Protein AF-A0A2V8N4Z2-F1 (afdb_monomer)

Secondary structure (DSSP, 8-state):
-EEEETT-TTSS-TTEEEE--TTTTEEEEE-TTT-PEEEEE--SSSS---S-EEEEES-TTS-GGGEEEEEEE--TTTTSSTT-TTPPPEEEEE---SSTT--

Nearest PDB structures (foldseek):
  3ww7-assembly1_C  TM=7.414E-01  e=4.433E-01  unclassified
  8pkr-assembly1_A  TM=7.278E-01  e=1.050E+00  Mycobacterium tuberculosis
  6rem-assembly1_A  TM=6.889E-01  e=2.993E+00  synthetic construct
  6qsd-assembly1_A  TM=5.361E-01  e=6.667E+00  synthetic construct
  3wwa-assembly1_A  TM=4.912E-01  e=6.667E+00  unclassified

pLDDT: mean 91.09, std 4.85, range [70.62, 96.56]

Foldseek 3Di:
DKDFQQLCLQVLDHRWIWDQCAQVQWIWTQNPVVRDTDTHHDPPQHRQGFDDKDKDQQDSPDALVSIWIKTWSDDPCQLPIPPHPPGDTDIDIDTDHPDPPRD

Solvent-accessible surface area (backbone atoms only — not comparable to full-atom values): 6025 Å² total; per-residue (Å²): 99,78,50,62,37,69,78,32,54,73,72,82,44,66,59,33,41,34,38,38,38,64,72,64,24,20,40,33,36,44,41,85,86,81,71,43,77,48,70,53,67,45,81,70,61,58,74,33,22,26,67,53,70,54,69,49,68,81,37,93,88,52,59,57,81,30,23,30,38,40,32,39,43,62,53,92,59,46,42,80,35,78,74,27,82,86,42,71,83,49,71,48,79,46,71,52,69,95,44,95,81,67,127

Radius of gyration: 14.45 Å; Cα contacts (8 Å, |Δi|>4): 203; chains: 1; bounding box: 32×30×36 Å

Mean predicted aligned error: 3.8 Å

Sequence (103 aa):
YNWVDQHNIMQLGKDTPFATGSNSDALLALNTQTKEWIKFRVPYPLGFYSRGMDGRIDNPNGSWKDRGLWANYGTHFVWHIEGGKGTKGKVVHFQVRPNPLAR

Structure (mmCIF, N/CA/C/O backbone):
data_AF-A0A2V8N4Z2-F1
#
_entry.id   AF-A0A2V8N4Z2-F1
#
loop_
_atom_site.group_PDB
_atom_site.id
_atom_site.type_symbol
_atom_site.label_atom_id
_atom_site.label_alt_id
_atom_site.label_comp_id
_atom_site.label_asym_id
_atom_site.label_entity_id
_atom_site.label_seq_id
_atom_site.pdbx_PDB_ins_code
_atom_site.Cartn_x
_atom_site.Cartn_y
_atom_site.Cartn_z
_atom_site.occupancy
_atom_site.B_iso_or_equiv
_atom_site.auth_seq_id
_atom_site.auth_comp_id
_atom_site.auth_asym_id
_atom_site.auth_atom_id
_atom_site.pdbx_PDB_model_num
ATOM 1 N N . TYR A 1 1 ? -8.434 7.344 -8.902 1.00 70.62 1 TYR A N 1
ATOM 2 C CA . TYR A 1 1 ? -9.132 6.056 -8.768 1.00 70.62 1 TYR A CA 1
ATOM 3 C C . TYR A 1 1 ? -9.379 5.861 -7.290 1.00 70.62 1 TYR A C 1
ATOM 5 O O . TYR A 1 1 ? -8.436 6.025 -6.520 1.00 70.62 1 TYR A O 1
ATOM 13 N N . ASN A 1 2 ? -10.632 5.622 -6.912 1.00 83.00 2 ASN A N 1
ATOM 14 C CA . ASN A 1 2 ? -11.017 5.363 -5.529 1.00 83.00 2 ASN A CA 1
ATOM 15 C C . ASN A 1 2 ? -11.465 3.907 -5.465 1.00 83.00 2 ASN A C 1
ATOM 17 O O . ASN A 1 2 ? -12.274 3.484 -6.290 1.00 83.00 2 ASN A O 1
ATOM 21 N N . TRP A 1 3 ? -10.901 3.159 -4.527 1.00 92.94 3 TRP A N 1
ATOM 22 C CA . TRP A 1 3 ? -11.153 1.736 -4.328 1.00 92.94 3 TRP A CA 1
ATOM 23 C C . TRP A 1 3 ? -11.566 1.513 -2.879 1.00 92.94 3 TRP A C 1
ATOM 25 O O . TRP A 1 3 ? -11.225 2.313 -2.011 1.00 92.94 3 TRP A O 1
ATOM 35 N N . VAL A 1 4 ? -12.330 0.463 -2.609 1.00 95.19 4 VAL A N 1
ATOM 36 C CA . VAL A 1 4 ? -12.814 0.158 -1.260 1.00 95.19 4 VAL A CA 1
ATOM 37 C C . VAL A 1 4 ? -12.398 -1.260 -0.915 1.00 95.19 4 VAL A C 1
ATOM 39 O O . VAL A 1 4 ? -12.711 -2.192 -1.655 1.00 95.19 4 VAL A O 1
ATOM 42 N N . ASP A 1 5 ? -11.735 -1.423 0.227 1.00 95.44 5 ASP A N 1
ATOM 43 C CA . ASP A 1 5 ? -11.402 -2.731 0.782 1.00 95.44 5 ASP A CA 1
ATOM 44 C C . ASP A 1 5 ? -12.643 -3.363 1.426 1.00 95.44 5 ASP A C 1
ATOM 46 O O . ASP A 1 5 ? -12.843 -3.327 2.643 1.00 95.44 5 ASP A O 1
ATOM 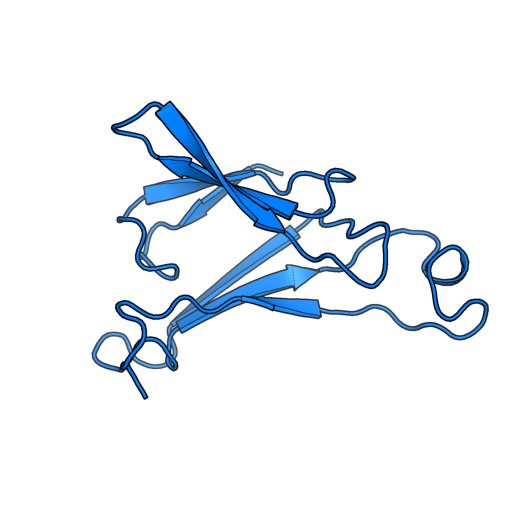50 N N . GLN A 1 6 ? -13.502 -3.944 0.593 1.00 95.06 6 GLN A N 1
ATOM 51 C CA . GLN A 1 6 ? -14.761 -4.566 1.016 1.00 95.06 6 GLN A CA 1
ATOM 52 C C . GLN A 1 6 ? -14.568 -5.835 1.856 1.00 95.06 6 GLN A C 1
ATOM 54 O O . GLN A 1 6 ? -15.511 -6.311 2.487 1.00 95.06 6 GLN A O 1
ATOM 59 N N . HIS A 1 7 ? -13.367 -6.418 1.867 1.00 94.69 7 HIS A N 1
ATOM 60 C CA . HIS A 1 7 ? -13.116 -7.737 2.456 1.00 94.69 7 HIS A CA 1
ATOM 61 C C . HIS A 1 7 ? -12.077 -7.714 3.580 1.00 94.69 7 HIS A C 1
ATOM 63 O O . HIS A 1 7 ? -11.638 -8.775 4.044 1.00 94.69 7 HIS A O 1
ATOM 69 N N . ASN A 1 8 ? -11.723 -6.516 4.054 1.00 93.50 8 ASN A N 1
ATOM 70 C CA . ASN A 1 8 ? -10.752 -6.310 5.121 1.00 93.50 8 ASN A CA 1
ATOM 71 C C . ASN A 1 8 ? -9.403 -6.990 4.810 1.00 93.50 8 ASN A C 1
ATOM 73 O O . ASN A 1 8 ? -8.826 -7.710 5.631 1.00 93.50 8 ASN A O 1
ATOM 77 N N . ILE A 1 9 ? -8.929 -6.828 3.581 1.00 95.56 9 ILE A N 1
ATOM 78 C CA . ILE A 1 9 ? -7.668 -7.369 3.074 1.00 95.56 9 ILE A CA 1
ATOM 79 C C . ILE A 1 9 ? -6.496 -6.786 3.866 1.00 95.56 9 ILE A C 1
ATOM 81 O O . ILE A 1 9 ? -5.627 -7.533 4.316 1.00 95.56 9 ILE A O 1
ATOM 85 N N . MET A 1 10 ? -6.515 -5.474 4.111 1.00 94.19 10 MET A N 1
ATOM 86 C CA . MET A 1 10 ? -5.446 -4.755 4.815 1.00 94.19 10 MET A CA 1
ATOM 87 C C . MET A 1 10 ? -5.583 -4.767 6.340 1.00 94.19 10 MET A C 1
ATOM 89 O O . MET A 1 10 ? -4.745 -4.186 7.027 1.00 94.19 10 MET A O 1
ATOM 93 N N . GLN A 1 11 ? -6.605 -5.444 6.875 1.00 91.94 11 GLN A N 1
ATOM 94 C CA . GLN A 1 11 ? -6.869 -5.554 8.316 1.00 91.94 11 GLN A CA 1
ATOM 95 C C . GLN A 1 11 ? -7.098 -4.198 9.013 1.00 91.94 11 GLN A C 1
ATOM 97 O O . GLN A 1 11 ? -6.804 -4.043 10.196 1.00 91.94 11 GLN A O 1
ATOM 102 N N . LEU A 1 12 ? -7.640 -3.217 8.284 1.00 92.62 12 LEU A N 1
ATOM 103 C CA . LEU A 1 12 ? -8.003 -1.888 8.801 1.00 92.62 12 LEU A CA 1
ATOM 104 C C . LEU A 1 12 ? -9.500 -1.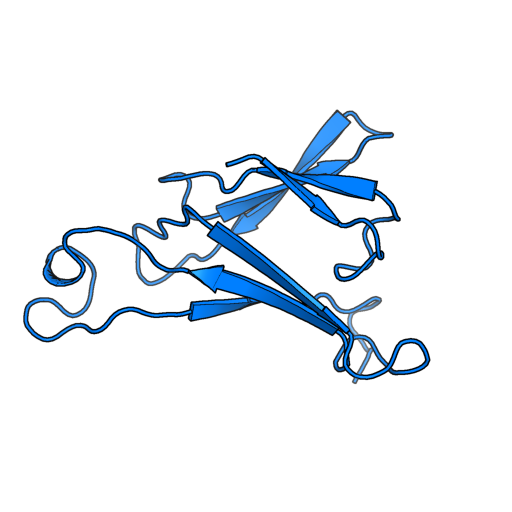740 9.117 1.00 92.62 12 LEU A C 1
ATOM 106 O O . LEU A 1 1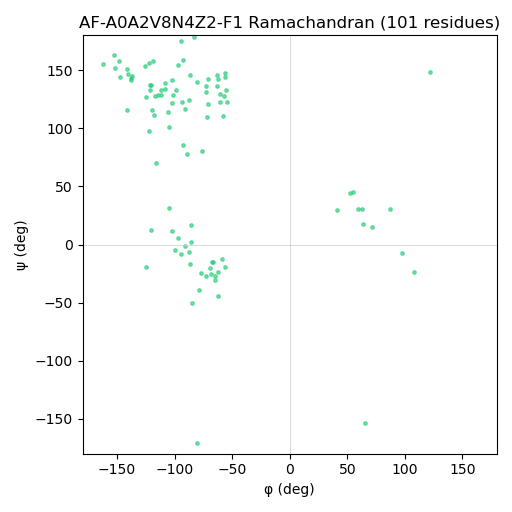2 ? -9.920 -0.717 9.650 1.00 92.62 12 LEU A O 1
ATOM 110 N N . GLY A 1 13 ? -10.299 -2.757 8.800 1.00 92.25 13 GLY A N 1
ATOM 111 C CA . GLY A 1 13 ? -11.754 -2.734 8.864 1.00 92.25 13 GLY A CA 1
ATOM 112 C C . GLY A 1 13 ? -12.373 -3.035 7.501 1.00 92.25 13 GLY A C 1
ATOM 113 O O . GLY A 1 13 ? -11.809 -2.717 6.451 1.00 92.25 13 GLY A O 1
ATOM 114 N N . LYS A 1 14 ? -13.550 -3.666 7.518 1.00 93.81 14 LYS A N 1
ATOM 11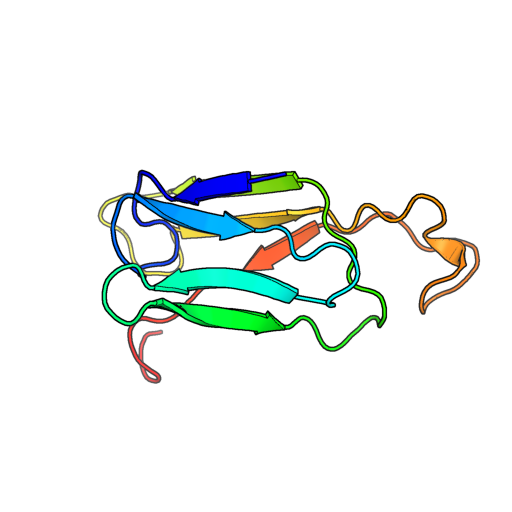5 C CA . LYS A 1 14 ? -14.343 -3.872 6.304 1.00 93.81 14 LYS A CA 1
ATOM 116 C C . LYS A 1 14 ? -14.770 -2.518 5.729 1.00 93.81 14 LYS A C 1
ATOM 118 O O . LYS A 1 14 ? -15.037 -1.589 6.485 1.00 93.81 14 LYS A O 1
ATOM 123 N N . ASP A 1 15 ? -14.846 -2.443 4.405 1.00 95.31 15 ASP A N 1
ATOM 124 C CA . ASP A 1 15 ? -15.305 -1.278 3.650 1.00 95.31 15 ASP A CA 1
ATOM 125 C C . ASP A 1 15 ? -14.409 -0.042 3.847 1.00 95.31 15 ASP A C 1
ATOM 127 O O . ASP A 1 15 ? -14.859 1.101 3.753 1.00 95.31 15 ASP A O 1
ATOM 131 N N . THR A 1 16 ? -13.112 -0.269 4.092 1.00 96.38 16 THR A N 1
ATOM 132 C CA . THR A 1 16 ? -12.133 0.812 4.259 1.00 96.38 16 THR A CA 1
ATOM 133 C C . THR A 1 16 ? -11.882 1.499 2.910 1.00 96.38 16 THR A C 1
ATOM 135 O O . THR A 1 16 ? -11.429 0.837 1.971 1.00 96.38 16 THR A O 1
ATOM 138 N N . PRO A 1 17 ? -12.126 2.816 2.770 1.00 96.19 17 PRO A N 1
ATOM 139 C CA . PRO A 1 17 ? -11.848 3.531 1.530 1.00 96.19 17 PRO A CA 1
ATOM 140 C C . PRO A 1 17 ? -10.348 3.738 1.323 1.00 96.19 17 PRO A C 1
ATOM 142 O O . PRO A 1 17 ? -9.636 4.169 2.232 1.00 96.19 17 PRO A O 1
ATOM 145 N N . PHE A 1 18 ? -9.890 3.518 0.096 1.00 96.19 18 PHE A N 1
ATOM 146 C CA . PHE A 1 18 ? -8.532 3.788 -0.348 1.00 96.19 18 PHE A CA 1
ATOM 147 C C . PHE A 1 18 ? -8.513 4.770 -1.520 1.00 96.19 18 PHE A C 1
ATOM 149 O O . PHE A 1 18 ? -9.256 4.648 -2.500 1.00 96.19 18 PHE A O 1
ATOM 156 N N . ALA A 1 19 ? -7.578 5.710 -1.451 1.00 94.19 19 ALA A N 1
ATOM 157 C CA . ALA A 1 19 ? -7.177 6.549 -2.565 1.00 94.19 19 ALA A CA 1
ATOM 158 C C . ALA A 1 19 ? -5.782 6.132 -3.043 1.00 94.19 19 ALA A C 1
ATOM 160 O O . ALA A 1 19 ? -4.875 5.880 -2.246 1.00 94.19 19 ALA A O 1
ATOM 161 N N . THR A 1 20 ? -5.586 6.103 -4.363 1.00 90.38 20 THR A N 1
ATOM 162 C CA . THR A 1 20 ? -4.290 5.733 -4.958 1.00 90.38 20 THR A CA 1
ATOM 163 C C . THR A 1 20 ? -3.173 6.730 -4.681 1.00 90.38 20 THR A C 1
ATOM 165 O O . THR A 1 20 ? -2.024 6.390 -4.937 1.00 90.38 20 THR A O 1
ATOM 168 N N . GLY A 1 21 ? -3.489 7.950 -4.225 1.00 86.19 21 GLY A N 1
ATOM 169 C CA . GLY A 1 21 ? -2.477 8.960 -3.901 1.00 86.19 21 GLY A CA 1
ATOM 170 C C . GLY A 1 21 ? -1.500 9.190 -5.056 1.00 86.19 21 GLY A C 1
ATOM 171 O O . GLY A 1 21 ? -0.288 9.182 -4.866 1.00 86.19 21 GLY A O 1
ATOM 172 N N . SER A 1 22 ? -2.002 9.294 -6.294 1.00 87.94 22 SER A N 1
ATOM 173 C CA . SER A 1 22 ? -1.132 9.413 -7.469 1.00 87.94 22 SER A CA 1
ATOM 174 C C . SER A 1 22 ? -0.177 10.596 -7.282 1.00 87.94 22 SER A C 1
ATOM 176 O O . SER A 1 22 ? -0.636 11.721 -7.104 1.00 87.94 22 SER A O 1
ATOM 178 N N . ASN A 1 23 ? 1.133 10.333 -7.341 1.00 85.31 23 ASN A N 1
ATOM 179 C CA . ASN A 1 23 ? 2.206 11.302 -7.087 1.00 85.31 23 ASN A CA 1
ATOM 180 C C . ASN A 1 23 ? 2.397 11.741 -5.614 1.00 85.31 23 ASN A C 1
ATOM 182 O O . ASN A 1 23 ? 3.081 12.727 -5.361 1.00 85.31 23 ASN A O 1
ATOM 186 N N . SER A 1 24 ? 1.827 11.030 -4.634 1.00 89.00 24 SER A N 1
ATOM 187 C CA . SER A 1 24 ? 2.099 11.241 -3.198 1.00 89.00 24 SER A CA 1
ATOM 188 C C . SER A 1 24 ? 3.043 10.193 -2.596 1.00 89.00 24 SER A C 1
ATOM 190 O O . SER A 1 24 ? 3.113 10.055 -1.374 1.00 89.00 24 SER A O 1
ATOM 192 N N . ASP A 1 25 ? 3.691 9.392 -3.444 1.00 90.81 25 ASP A N 1
ATOM 193 C CA . ASP A 1 25 ? 4.463 8.178 -3.139 1.00 90.81 25 ASP A CA 1
ATOM 194 C C . ASP A 1 25 ? 3.835 7.248 -2.085 1.00 90.81 25 ASP A C 1
ATOM 196 O O . ASP A 1 25 ? 4.530 6.561 -1.335 1.00 90.81 25 ASP A O 1
ATOM 200 N N . ALA A 1 26 ? 2.505 7.229 -1.988 1.00 93.75 26 ALA A N 1
ATOM 201 C CA . ALA A 1 26 ? 1.799 6.439 -0.993 1.00 93.75 26 ALA A CA 1
ATOM 202 C C . ALA A 1 26 ? 0.414 6.026 -1.477 1.00 93.75 26 ALA A C 1
ATOM 204 O O . ALA A 1 26 ? -0.230 6.764 -2.219 1.00 93.75 26 ALA A O 1
ATOM 205 N N . LEU A 1 27 ? -0.066 4.891 -0.972 1.00 94.81 27 LEU A N 1
ATOM 206 C CA . LEU A 1 27 ? -1.502 4.619 -0.932 1.00 94.81 27 LEU A CA 1
ATOM 207 C C . LEU A 1 27 ? -2.082 5.207 0.351 1.00 94.81 27 LEU A C 1
ATOM 209 O O . LEU A 1 27 ? -1.418 5.223 1.392 1.00 94.81 27 LEU A O 1
ATOM 213 N N . LEU A 1 28 ? -3.314 5.695 0.278 1.00 95.50 28 LEU A N 1
ATOM 214 C CA . LEU A 1 28 ? -3.957 6.394 1.382 1.00 95.50 28 LEU A CA 1
ATOM 215 C C . LEU A 1 28 ? -5.220 5.637 1.775 1.00 95.50 28 LEU A C 1
ATOM 217 O O . LEU A 1 28 ? -6.146 5.563 0.973 1.00 95.50 28 LEU A O 1
ATOM 221 N N . ALA A 1 29 ? -5.265 5.100 2.991 1.00 96.44 29 ALA A N 1
ATOM 222 C CA . ALA A 1 29 ? -6.477 4.518 3.557 1.00 96.44 29 ALA A CA 1
ATOM 223 C C . ALA A 1 29 ? -7.144 5.528 4.489 1.00 96.44 29 ALA A C 1
ATOM 225 O O . ALA A 1 29 ? -6.468 6.141 5.319 1.00 96.44 29 ALA A O 1
ATOM 226 N N . LEU A 1 30 ? -8.455 5.708 4.362 1.00 96.56 30 LEU A N 1
ATOM 227 C CA . LEU A 1 30 ? -9.215 6.582 5.246 1.00 96.56 30 LEU A CA 1
ATOM 228 C C . LEU A 1 30 ? -9.746 5.779 6.432 1.00 96.56 30 LEU A C 1
ATOM 230 O O . LEU A 1 30 ? -10.597 4.905 6.262 1.00 96.56 30 LEU A O 1
ATOM 234 N N . ASN A 1 31 ? -9.308 6.120 7.641 1.00 94.88 31 ASN A N 1
ATOM 235 C CA . ASN A 1 31 ? -9.965 5.632 8.844 1.00 94.88 31 ASN A CA 1
ATOM 236 C C . ASN A 1 31 ? -11.319 6.347 8.979 1.00 94.88 31 ASN A C 1
ATOM 238 O O . ASN A 1 31 ? -11.389 7.550 9.235 1.00 94.88 31 ASN A O 1
ATOM 242 N N . THR A 1 32 ? -12.416 5.621 8.772 1.00 91.31 32 THR A N 1
ATOM 243 C CA . THR A 1 32 ? -13.759 6.223 8.748 1.00 91.31 32 THR A CA 1
ATOM 244 C C . THR A 1 32 ? -14.234 6.724 10.113 1.00 91.31 32 THR A C 1
ATOM 246 O O . THR A 1 32 ? -15.124 7.577 10.160 1.00 91.31 32 THR A O 1
ATOM 249 N N . GLN A 1 33 ? -13.637 6.231 11.197 1.00 92.44 33 GLN A N 1
ATOM 250 C CA . GLN A 1 33 ? -13.960 6.555 12.579 1.00 92.44 33 GLN A CA 1
ATOM 251 C C . GLN A 1 33 ? -13.221 7.821 13.017 1.00 92.44 33 GLN A C 1
ATOM 253 O O . GLN A 1 33 ? -13.853 8.753 13.505 1.00 92.44 33 GLN A O 1
ATOM 258 N N . THR A 1 34 ? -11.905 7.885 12.790 1.00 95.69 34 THR A N 1
ATOM 259 C CA . THR A 1 34 ? -11.080 9.045 13.180 1.00 95.69 34 THR A CA 1
ATOM 260 C C . THR A 1 34 ? -11.052 10.150 12.125 1.00 95.69 34 THR A C 1
ATOM 262 O O . THR A 1 34 ? -10.697 11.280 12.438 1.00 95.69 34 THR A O 1
ATOM 265 N N . LYS A 1 35 ? -11.453 9.846 10.881 1.00 95.31 35 LYS A N 1
ATOM 266 C CA . LYS A 1 35 ? -11.331 10.719 9.695 1.00 95.31 35 LYS A CA 1
ATOM 267 C C . LYS A 1 35 ? -9.886 11.039 9.304 1.00 95.31 35 LYS A C 1
ATOM 269 O O . LYS A 1 35 ? -9.645 11.959 8.524 1.00 95.31 35 LYS A O 1
ATOM 274 N N . GLU A 1 36 ? -8.931 10.258 9.796 1.00 96.44 36 GLU A N 1
ATOM 275 C CA . GLU A 1 36 ? -7.513 10.430 9.500 1.00 96.44 36 GLU A CA 1
ATOM 276 C C . GLU A 1 36 ? -7.042 9.500 8.381 1.00 96.44 36 GLU A C 1
ATOM 278 O O . GLU A 1 36 ? -7.587 8.418 8.148 1.00 96.44 36 GLU A O 1
ATOM 283 N N . TRP A 1 37 ? -5.982 9.927 7.697 1.00 95.56 37 TRP A N 1
ATOM 284 C CA . TRP A 1 37 ? -5.360 9.164 6.622 1.00 95.56 37 TRP A CA 1
ATOM 285 C C . TRP A 1 37 ? -4.205 8.311 7.136 1.00 95.56 37 TRP A C 1
ATOM 287 O O . TRP A 1 37 ? -3.204 8.835 7.629 1.00 95.56 37 TRP A O 1
ATOM 297 N N . ILE A 1 38 ? -4.296 7.005 6.908 1.00 95.69 38 ILE A N 1
ATOM 298 C CA . ILE A 1 38 ? -3.186 6.067 7.064 1.00 95.69 38 ILE A CA 1
ATOM 299 C C . ILE A 1 38 ? -2.416 6.030 5.741 1.00 95.69 38 ILE A C 1
ATOM 301 O O . ILE A 1 38 ? -2.989 5.776 4.679 1.00 95.69 38 ILE A O 1
ATOM 305 N N . LYS A 1 39 ? -1.109 6.308 5.797 1.00 95.06 39 LYS A N 1
ATOM 306 C CA . LYS A 1 39 ? -0.251 6.447 4.612 1.00 95.06 39 LYS A CA 1
ATOM 307 C C . LYS A 1 39 ? 0.658 5.233 4.450 1.00 95.06 39 LYS A C 1
ATOM 309 O O . LYS A 1 39 ? 1.586 5.036 5.230 1.00 95.06 39 LYS A O 1
ATOM 314 N N . PHE A 1 40 ? 0.451 4.475 3.381 1.00 94.44 40 PHE A N 1
ATOM 315 C CA . PHE A 1 40 ? 1.322 3.380 2.958 1.00 94.44 40 PHE A CA 1
ATOM 316 C C . PHE A 1 40 ? 2.407 3.916 2.028 1.00 94.44 40 PHE A C 1
ATOM 318 O O . PHE A 1 40 ? 2.301 3.821 0.805 1.00 94.44 40 PHE A O 1
ATOM 325 N N . ARG A 1 41 ? 3.419 4.555 2.619 1.00 93.75 41 ARG A N 1
ATOM 326 C CA . ARG A 1 41 ? 4.512 5.210 1.890 1.00 93.75 41 ARG A CA 1
ATOM 327 C C . ARG A 1 41 ? 5.463 4.176 1.285 1.00 93.75 41 ARG A C 1
ATOM 329 O O . ARG A 1 41 ? 5.961 3.304 1.993 1.00 93.75 41 ARG A O 1
ATOM 336 N N . VAL A 1 42 ? 5.776 4.340 0.003 1.00 92.25 42 VAL A N 1
ATOM 337 C CA . VAL A 1 42 ? 6.874 3.646 -0.679 1.00 92.25 42 VAL A CA 1
ATOM 338 C C . VAL A 1 42 ? 8.000 4.664 -0.851 1.00 92.25 42 VAL A C 1
ATOM 340 O O . VAL A 1 42 ? 7.902 5.533 -1.714 1.00 92.25 42 VAL A O 1
ATOM 343 N N . PRO A 1 43 ? 9.040 4.634 -0.001 1.00 89.25 43 PRO A N 1
ATOM 344 C CA . PRO A 1 43 ? 10.061 5.677 -0.011 1.00 89.25 43 PRO A CA 1
ATOM 345 C C . PRO A 1 43 ? 10.992 5.580 -1.223 1.00 89.25 43 PRO A C 1
ATOM 347 O O . PRO A 1 43 ? 11.524 6.599 -1.639 1.00 89.25 43 PRO A O 1
ATOM 350 N N . TYR A 1 44 ? 11.166 4.378 -1.784 1.00 86.44 44 TYR A N 1
ATOM 351 C CA . TYR A 1 44 ? 12.035 4.124 -2.928 1.00 86.44 44 TYR A CA 1
ATOM 352 C C . TYR A 1 44 ? 11.487 2.996 -3.823 1.00 86.44 44 TYR A C 1
ATOM 354 O O . TYR A 1 44 ? 10.958 2.011 -3.300 1.00 86.44 44 TYR A O 1
ATOM 362 N N . PRO A 1 45 ? 11.656 3.080 -5.156 1.00 84.94 45 PRO A N 1
ATOM 363 C CA . PRO A 1 45 ? 12.130 4.251 -5.894 1.00 84.94 45 PRO A CA 1
ATOM 364 C C . PRO A 1 45 ? 11.225 5.471 -5.768 1.00 84.94 45 PRO A C 1
ATOM 366 O O . PRO A 1 45 ? 10.000 5.312 -5.771 1.00 84.94 45 PRO A O 1
ATOM 369 N N . LEU A 1 46 ? 11.823 6.663 -5.698 1.00 86.19 46 LEU A N 1
ATOM 370 C CA . LEU A 1 46 ? 11.074 7.919 -5.639 1.00 86.19 46 LEU A CA 1
ATOM 371 C C . LEU A 1 46 ? 10.109 8.059 -6.824 1.00 86.19 46 LEU A C 1
ATOM 373 O O . LEU A 1 46 ? 10.398 7.603 -7.933 1.00 86.19 46 LEU A O 1
ATOM 377 N N . GLY A 1 47 ? 8.969 8.711 -6.588 1.00 83.94 47 GLY A N 1
ATOM 378 C CA . GLY A 1 47 ? 7.933 8.913 -7.598 1.00 83.94 47 GLY A CA 1
ATOM 379 C C . GLY A 1 47 ? 6.929 7.766 -7.677 1.00 83.94 47 GLY A C 1
ATOM 380 O O . GLY A 1 47 ? 6.419 7.493 -8.768 1.00 83.94 47 GLY A O 1
ATOM 381 N N . PHE A 1 48 ? 6.647 7.071 -6.563 1.00 89.75 48 PHE A N 1
ATOM 382 C CA . PHE A 1 48 ? 5.662 5.986 -6.568 1.00 89.75 48 PHE A CA 1
ATOM 383 C C . PHE A 1 48 ? 4.310 6.520 -7.048 1.00 89.75 48 PHE A C 1
ATOM 385 O O . PHE A 1 48 ? 3.631 7.321 -6.400 1.00 89.75 48 PHE A O 1
ATOM 392 N N . TYR A 1 49 ? 3.945 6.062 -8.242 1.00 89.88 49 TYR A N 1
ATOM 393 C CA . TYR A 1 49 ? 2.813 6.561 -8.996 1.00 89.88 49 TYR A CA 1
ATOM 394 C C . TYR A 1 49 ? 1.857 5.408 -9.277 1.00 89.88 49 TYR A C 1
ATOM 396 O O . TYR A 1 49 ? 2.048 4.642 -10.223 1.00 89.88 49 TYR A O 1
ATOM 404 N N . SER A 1 50 ? 0.818 5.290 -8.453 1.00 90.25 50 SER A N 1
ATOM 405 C CA . SER A 1 50 ? -0.244 4.304 -8.644 1.00 90.25 50 SER A CA 1
ATOM 406 C C . SER A 1 50 ? -1.499 4.937 -9.234 1.00 90.25 50 SER A C 1
ATOM 408 O O . SER A 1 50 ? -1.877 6.069 -8.907 1.00 90.25 50 SER A O 1
ATOM 410 N N . ARG A 1 51 ? -2.149 4.192 -10.131 1.00 88.44 51 ARG A N 1
ATOM 411 C CA . ARG A 1 51 ? -3.450 4.541 -10.732 1.00 88.44 51 ARG A CA 1
ATOM 412 C C . ARG A 1 51 ? -4.487 3.444 -10.540 1.00 88.44 51 ARG A C 1
ATOM 414 O O . ARG A 1 51 ? -5.672 3.739 -10.639 1.00 88.44 51 ARG A O 1
ATOM 421 N N . GLY A 1 52 ? -4.042 2.226 -10.256 1.00 88.81 52 GLY A N 1
ATOM 422 C CA . GLY A 1 52 ? -4.870 1.078 -9.954 1.00 88.81 52 GLY A CA 1
ATOM 423 C C . GLY A 1 52 ? -4.289 0.307 -8.778 1.00 88.81 52 GLY A C 1
ATOM 424 O O . GLY A 1 52 ? -3.072 0.203 -8.594 1.00 88.81 52 GLY A O 1
ATOM 425 N N . MET A 1 53 ? -5.196 -0.234 -7.987 1.00 92.31 53 MET A N 1
ATOM 426 C CA . MET A 1 53 ? -4.881 -1.199 -6.954 1.00 92.31 53 MET A CA 1
ATOM 427 C C . MET A 1 53 ? -5.983 -2.242 -6.917 1.00 92.31 53 MET A C 1
ATOM 429 O O . MET A 1 53 ? -7.133 -1.927 -7.239 1.00 92.31 53 MET A O 1
ATOM 433 N N . ASP A 1 54 ? -5.607 -3.445 -6.516 1.00 93.25 54 ASP A N 1
ATOM 434 C CA . ASP A 1 54 ? -6.543 -4.510 -6.206 1.00 93.25 54 ASP A CA 1
ATOM 435 C C . ASP A 1 54 ? -5.967 -5.402 -5.108 1.00 93.25 54 ASP A C 1
ATOM 437 O O . ASP A 1 54 ? -4.754 -5.422 -4.869 1.00 93.25 54 ASP A O 1
ATOM 441 N N . GLY A 1 55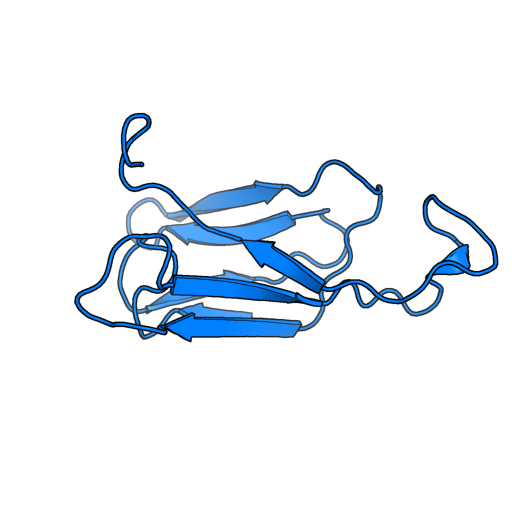 ? -6.840 -6.116 -4.417 1.00 94.31 55 GLY A N 1
ATOM 442 C CA . GLY A 1 55 ? -6.469 -6.977 -3.310 1.00 94.31 55 GLY A CA 1
ATOM 443 C C . GLY A 1 55 ? -6.828 -8.432 -3.567 1.00 94.31 55 GLY A C 1
ATOM 444 O O . GLY A 1 55 ? -7.712 -8.757 -4.356 1.00 94.31 55 GLY A O 1
ATOM 445 N N . ARG A 1 56 ? -6.142 -9.327 -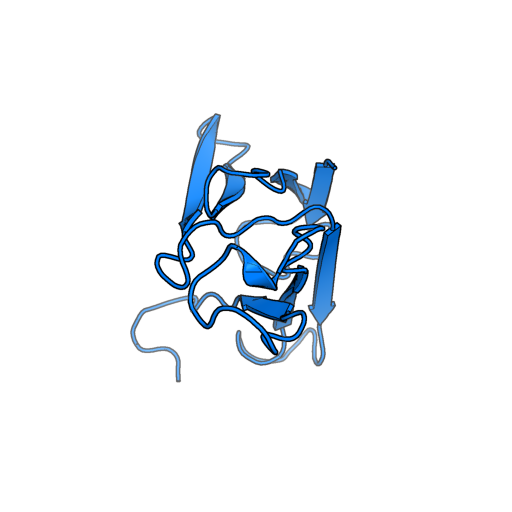2.861 1.00 95.31 56 ARG A N 1
ATOM 446 C CA . ARG A 1 56 ? -6.412 -10.766 -2.902 1.00 95.31 56 ARG A CA 1
ATOM 447 C C . ARG A 1 56 ? -6.352 -11.345 -1.498 1.00 95.31 56 ARG A C 1
ATOM 449 O O . ARG A 1 56 ? -5.525 -10.938 -0.681 1.00 95.31 56 ARG A O 1
ATOM 456 N N . ILE A 1 57 ? -7.232 -12.306 -1.243 1.00 96.12 57 ILE A N 1
ATOM 457 C CA . ILE A 1 57 ? -7.242 -13.152 -0.051 1.00 96.12 57 ILE A CA 1
ATOM 458 C C . ILE A 1 57 ? -7.030 -14.580 -0.547 1.00 96.12 57 ILE A C 1
ATOM 460 O O . ILE A 1 57 ? -7.897 -15.129 -1.221 1.00 96.12 57 ILE A O 1
ATOM 464 N N . ASP A 1 58 ? -5.880 -15.156 -0.225 1.00 95.75 58 ASP A N 1
ATOM 465 C CA . ASP A 1 58 ? -5.509 -16.524 -0.591 1.00 95.75 58 ASP A CA 1
ATOM 466 C C . ASP A 1 58 ? -6.183 -17.535 0.344 1.00 95.75 58 ASP A C 1
ATOM 468 O O . ASP A 1 58 ? -6.675 -18.569 -0.101 1.00 95.75 58 ASP A O 1
ATOM 472 N N . ASN A 1 59 ? -6.271 -17.209 1.637 1.00 94.94 59 ASN A N 1
ATOM 473 C CA . ASN A 1 59 ? -7.013 -17.986 2.624 1.00 94.94 59 ASN A CA 1
ATOM 474 C C . ASN A 1 59 ? -7.728 -17.044 3.609 1.00 94.94 59 ASN A C 1
ATOM 476 O O . ASN A 1 59 ? -7.062 -16.343 4.377 1.00 94.94 59 ASN A O 1
ATOM 480 N N . PRO A 1 60 ? -9.075 -17.021 3.650 1.00 91.38 60 PRO A N 1
ATOM 481 C CA . PRO A 1 60 ? -9.810 -16.137 4.551 1.00 91.38 60 PRO A CA 1
ATOM 482 C C . PRO A 1 60 ? -9.583 -16.460 6.032 1.00 91.38 60 PRO A C 1
ATOM 484 O O . PRO A 1 60 ? -9.661 -15.538 6.844 1.00 91.38 60 PRO A O 1
ATOM 487 N N . ASN A 1 61 ? -9.258 -17.720 6.348 1.00 92.12 61 ASN A N 1
ATOM 488 C CA . ASN A 1 61 ? -8.951 -18.223 7.692 1.00 92.12 61 ASN A CA 1
ATOM 489 C C . ASN A 1 61 ? -7.437 -18.281 7.968 1.00 92.12 61 ASN A C 1
ATOM 491 O O . ASN A 1 61 ? -7.010 -18.839 8.978 1.00 92.12 61 ASN A O 1
ATOM 495 N N . GLY A 1 62 ? -6.629 -17.778 7.033 1.00 90.12 62 GLY A N 1
ATOM 496 C CA . GLY A 1 62 ? -5.179 -17.759 7.121 1.00 90.12 62 GLY A CA 1
ATOM 497 C C . GLY A 1 62 ? -4.639 -16.625 7.989 1.00 90.12 62 GLY A C 1
ATOM 498 O O . GLY A 1 62 ? -5.368 -15.906 8.674 1.00 90.12 62 GLY A O 1
ATOM 499 N N . SER A 1 63 ? -3.323 -16.463 7.941 1.00 92.12 63 SER A N 1
ATOM 500 C CA . SER A 1 63 ? -2.616 -15.376 8.612 1.00 92.12 63 SER A CA 1
ATOM 501 C C . SER A 1 63 ? -2.633 -14.100 7.761 1.00 92.12 63 SER A C 1
ATOM 503 O O . SER A 1 63 ? -3.093 -14.071 6.621 1.00 92.12 63 SER A O 1
ATOM 505 N N . TRP A 1 64 ? -2.039 -13.030 8.285 1.00 93.75 64 TRP A N 1
ATOM 506 C CA . TRP A 1 64 ? -1.822 -11.763 7.579 1.00 93.75 64 TRP A CA 1
ATOM 507 C C . TRP A 1 64 ? -1.040 -11.910 6.263 1.00 93.75 64 TRP A C 1
ATOM 509 O O . TRP A 1 64 ? -1.089 -11.022 5.416 1.00 93.75 64 TRP A O 1
ATOM 519 N N . LYS A 1 65 ? -0.320 -13.025 6.093 1.00 94.62 65 LYS A N 1
ATOM 520 C CA . LYS A 1 65 ? 0.416 -13.367 4.871 1.00 94.62 65 LYS A CA 1
ATOM 521 C C . LYS A 1 65 ? -0.466 -13.873 3.738 1.00 94.62 65 LYS A C 1
ATOM 523 O O . LYS A 1 65 ? -0.070 -13.752 2.584 1.00 94.62 65 LYS A O 1
ATOM 528 N N . ASP A 1 66 ? -1.634 -14.419 4.060 1.00 95.12 66 ASP A N 1
ATOM 529 C CA . ASP A 1 66 ? -2.573 -14.990 3.091 1.00 95.12 66 ASP A CA 1
ATOM 530 C C . ASP A 1 66 ? -3.503 -13.915 2.509 1.00 95.12 66 ASP A C 1
ATOM 532 O O . ASP A 1 66 ? -4.569 -14.204 1.971 1.00 95.12 66 ASP A O 1
ATOM 536 N N . ARG A 1 67 ? -3.129 -12.645 2.672 1.00 95.31 67 ARG A N 1
ATOM 537 C CA . ARG A 1 67 ? -3.845 -11.464 2.203 1.00 95.31 67 ARG A CA 1
ATOM 538 C C . ARG A 1 67 ? -2.828 -10.457 1.697 1.00 95.31 67 ARG A C 1
ATOM 540 O O . ARG A 1 67 ? -1.728 -10.356 2.244 1.00 95.31 67 ARG A O 1
ATOM 547 N N . GLY A 1 68 ? -3.195 -9.694 0.683 1.00 95.88 68 GLY A N 1
ATOM 548 C CA . GLY A 1 68 ? -2.317 -8.661 0.159 1.00 95.88 68 GLY A CA 1
ATOM 549 C C . GLY A 1 68 ? -3.054 -7.638 -0.677 1.00 95.88 68 GLY A C 1
ATOM 550 O O . GLY A 1 68 ? -4.106 -7.915 -1.255 1.00 95.88 68 GLY A O 1
ATOM 551 N N . LEU A 1 69 ? -2.477 -6.447 -0.745 1.00 95.88 69 LEU A N 1
ATOM 552 C CA . LEU A 1 69 ? -2.880 -5.414 -1.685 1.00 95.88 69 LEU A CA 1
ATOM 553 C C . LEU A 1 69 ? -1.756 -5.221 -2.696 1.00 95.88 69 LEU A C 1
ATOM 555 O O . LEU A 1 69 ? -0.589 -5.084 -2.323 1.00 95.88 69 LEU A O 1
ATOM 559 N N . TRP A 1 70 ? -2.104 -5.186 -3.975 1.00 94.81 70 TRP A N 1
ATOM 560 C CA . TRP A 1 70 ? -1.177 -4.936 -5.064 1.00 94.81 70 TRP A CA 1
ATOM 561 C C . TRP A 1 70 ? -1.526 -3.620 -5.731 1.00 94.81 70 TRP A C 1
ATOM 563 O O . TRP A 1 70 ? -2.662 -3.391 -6.140 1.00 94.81 70 TRP A O 1
ATOM 573 N N . ALA A 1 71 ? -0.530 -2.757 -5.876 1.00 94.19 71 ALA A N 1
ATOM 574 C CA . ALA A 1 71 ? -0.672 -1.513 -6.609 1.00 94.19 71 ALA A CA 1
ATOM 575 C C . ALA A 1 71 ? 0.317 -1.469 -7.761 1.00 94.19 71 ALA A C 1
ATOM 577 O O . ALA A 1 71 ? 1.494 -1.824 -7.623 1.00 94.19 71 ALA A O 1
ATOM 578 N N . ASN A 1 72 ? -0.162 -1.009 -8.911 1.00 91.25 72 ASN A N 1
ATOM 579 C CA . ASN A 1 72 ? 0.710 -0.817 -10.052 1.00 91.25 72 ASN A CA 1
ATOM 580 C C . ASN A 1 72 ? 1.638 0.382 -9.816 1.00 91.25 72 ASN A C 1
ATOM 582 O O . ASN A 1 72 ? 1.224 1.414 -9.291 1.00 91.25 72 ASN A O 1
ATOM 586 N N . TYR A 1 73 ? 2.880 0.266 -10.270 1.00 87.38 73 TYR A N 1
ATOM 587 C CA . TYR A 1 73 ? 3.763 1.406 -10.477 1.00 87.38 73 TYR A CA 1
ATOM 588 C C . TYR A 1 73 ? 3.587 1.850 -11.935 1.00 87.38 73 TYR A C 1
ATOM 590 O O . TYR A 1 73 ? 4.286 1.392 -12.837 1.00 87.38 73 TYR A O 1
ATOM 598 N N . GLY A 1 74 ? 2.577 2.688 -12.168 1.00 77.75 74 GLY A N 1
ATOM 599 C CA . GLY A 1 74 ? 2.020 2.995 -13.487 1.00 77.75 74 GLY A CA 1
ATOM 600 C C . GLY A 1 74 ? 2.408 4.354 -14.060 1.00 77.75 74 GLY A C 1
ATOM 601 O O . GLY A 1 74 ? 1.589 4.965 -14.745 1.00 77.75 74 GLY A O 1
ATOM 602 N N . THR A 1 75 ? 3.599 4.875 -13.753 1.00 81.44 75 THR A N 1
ATOM 603 C CA . THR A 1 75 ? 4.088 6.077 -14.447 1.00 81.44 75 THR A CA 1
ATOM 604 C C . THR A 1 75 ? 4.269 5.770 -15.937 1.00 81.44 75 THR A C 1
ATOM 606 O O . THR A 1 75 ? 4.783 4.714 -16.296 1.00 81.44 75 THR A O 1
ATOM 609 N N . HIS A 1 76 ? 3.841 6.679 -16.818 1.00 79.44 76 HIS A N 1
ATOM 610 C CA . HIS A 1 76 ? 3.939 6.478 -18.272 1.00 79.44 76 HIS A CA 1
ATOM 611 C C . HIS A 1 76 ? 5.397 6.412 -18.737 1.00 79.44 76 HIS A C 1
ATOM 613 O O . HIS A 1 76 ? 5.723 5.716 -19.694 1.00 79.44 76 HIS A O 1
ATOM 619 N N . PHE A 1 77 ? 6.281 7.113 -18.028 1.00 84.38 77 PHE A N 1
ATOM 620 C CA . PHE A 1 77 ? 7.691 7.205 -18.362 1.00 84.38 77 PHE A CA 1
ATOM 621 C C . PHE A 1 77 ? 8.547 6.575 -17.263 1.00 84.38 77 PHE A C 1
ATOM 623 O O . PHE A 1 77 ? 9.265 7.261 -16.538 1.00 84.38 77 PHE A O 1
ATOM 630 N N . VAL A 1 78 ? 8.484 5.246 -17.144 1.00 82.25 78 VAL A N 1
ATOM 631 C CA . VAL A 1 78 ? 9.251 4.462 -16.152 1.00 82.25 78 VAL A CA 1
ATOM 632 C C . VAL A 1 78 ? 10.774 4.628 -16.252 1.00 82.25 78 VAL A C 1
ATOM 634 O O . VAL A 1 78 ? 11.486 4.234 -15.343 1.00 82.25 78 VAL A O 1
ATOM 637 N N . TRP A 1 79 ? 11.304 5.221 -17.321 1.00 84.00 79 TRP A N 1
ATOM 638 C CA . TRP A 1 79 ? 12.731 5.540 -17.440 1.00 84.00 79 TRP A CA 1
ATOM 639 C C . TRP A 1 79 ? 13.122 6.909 -16.864 1.00 84.00 79 TRP A C 1
ATOM 641 O O . TRP A 1 79 ? 14.310 7.216 -16.828 1.00 84.00 79 TRP A O 1
ATOM 651 N N . HIS A 1 80 ? 12.157 7.730 -16.431 1.00 84.94 80 HIS A N 1
ATOM 652 C CA . HIS A 1 80 ? 12.410 8.980 -15.700 1.00 84.94 80 HIS A CA 1
ATOM 653 C C . HIS A 1 80 ? 12.432 8.792 -14.173 1.00 84.94 80 HIS A C 1
ATOM 655 O O . HIS A 1 80 ? 12.653 9.757 -13.449 1.00 84.94 80 HIS A O 1
ATOM 661 N N . ILE A 1 81 ? 12.197 7.573 -13.678 1.00 84.00 81 ILE A N 1
ATOM 662 C CA . ILE A 1 81 ? 12.398 7.225 -12.265 1.00 84.00 81 ILE A CA 1
ATOM 663 C C . ILE A 1 81 ? 13.787 6.607 -12.060 1.00 84.00 81 ILE A C 1
ATOM 665 O O . ILE A 1 81 ? 14.532 6.358 -13.015 1.00 84.00 81 ILE A O 1
ATOM 669 N N . GLU A 1 82 ? 14.138 6.334 -10.805 1.00 86.31 82 GLU A N 1
ATOM 670 C CA . GLU A 1 82 ? 15.400 5.675 -10.469 1.00 86.31 82 GLU A CA 1
ATOM 671 C C . GLU A 1 82 ? 15.543 4.335 -11.207 1.00 86.31 82 GLU A C 1
ATOM 673 O O . GLU A 1 82 ? 14.627 3.507 -11.235 1.00 86.31 82 GLU A O 1
ATOM 678 N N . GLY A 1 83 ? 16.720 4.131 -11.801 1.00 85.88 83 GLY A N 1
ATOM 679 C CA . GLY A 1 83 ? 17.024 3.010 -12.693 1.00 85.88 83 GLY A CA 1
ATOM 680 C C . GLY A 1 83 ? 17.157 3.415 -14.165 1.00 85.88 83 GLY A C 1
ATOM 681 O O . GLY A 1 83 ? 17.868 2.745 -14.909 1.00 85.88 83 GLY A O 1
ATOM 682 N N . GLY A 1 84 ? 16.554 4.530 -14.593 1.00 88.50 84 GLY A N 1
ATOM 683 C CA . GLY A 1 84 ? 16.779 5.097 -15.926 1.00 88.50 84 GLY A CA 1
ATOM 684 C C . GLY A 1 84 ? 16.293 4.216 -17.087 1.00 88.50 84 GLY A C 1
ATOM 685 O O . GLY A 1 84 ? 15.364 3.409 -16.956 1.00 88.50 84 GLY A O 1
ATOM 686 N N . LYS A 1 85 ? 16.921 4.380 -18.259 1.00 89.25 85 LYS A N 1
ATOM 687 C CA . LYS A 1 85 ? 16.592 3.636 -19.487 1.00 89.25 85 LYS A CA 1
ATOM 688 C C . LYS A 1 85 ? 16.697 2.123 -19.251 1.00 89.25 85 LYS A C 1
ATOM 690 O O . LYS A 1 85 ? 17.727 1.631 -18.813 1.00 89.25 85 LYS A O 1
ATOM 695 N N . GLY A 1 86 ? 15.640 1.387 -19.599 1.00 85.94 86 GLY A N 1
ATOM 696 C CA . GLY A 1 86 ? 15.551 -0.066 -19.393 1.00 85.94 86 GLY A CA 1
ATOM 697 C C . GLY A 1 86 ? 14.784 -0.482 -18.133 1.00 85.94 86 GLY A C 1
ATOM 698 O O . GLY A 1 86 ? 14.485 -1.667 -17.972 1.00 85.94 86 GLY A O 1
ATOM 699 N N . THR A 1 87 ? 14.400 0.469 -17.275 1.00 87.12 87 THR A N 1
ATOM 700 C CA . THR A 1 87 ? 13.518 0.201 -16.131 1.00 87.12 87 THR A CA 1
ATOM 701 C C . THR A 1 87 ? 12.168 -0.338 -16.601 1.00 87.12 87 THR A C 1
ATOM 703 O O . THR A 1 87 ? 11.522 0.234 -17.479 1.00 87.12 87 THR A O 1
ATOM 706 N N . LYS A 1 88 ? 11.738 -1.456 -16.008 1.00 85.44 88 LYS A N 1
ATOM 707 C CA . LYS A 1 88 ? 10.445 -2.095 -16.285 1.00 85.44 88 LYS A CA 1
ATOM 708 C C . LYS A 1 88 ? 9.372 -1.611 -15.312 1.00 85.44 88 LYS A C 1
ATOM 710 O O . LYS A 1 88 ? 9.681 -1.161 -14.208 1.00 85.44 88 LYS A O 1
ATOM 715 N N . GLY A 1 89 ? 8.110 -1.768 -15.712 1.00 83.56 89 GLY A N 1
ATOM 716 C CA . GLY A 1 89 ? 6.971 -1.600 -14.813 1.00 83.56 89 GLY A CA 1
ATOM 717 C C . GLY A 1 89 ? 7.085 -2.524 -13.599 1.00 83.56 89 GLY A C 1
ATOM 718 O O . GLY A 1 89 ? 7.582 -3.647 -13.701 1.00 83.56 89 GLY A O 1
ATOM 719 N N . LYS A 1 90 ? 6.641 -2.030 -12.444 1.00 86.81 90 LYS A N 1
ATOM 720 C CA . LYS A 1 90 ? 6.677 -2.751 -11.168 1.00 86.81 90 LYS A CA 1
ATOM 721 C C . LYS A 1 90 ? 5.267 -2.868 -10.605 1.00 86.81 90 LYS A C 1
ATOM 723 O O . LYS A 1 90 ? 4.395 -2.052 -10.902 1.00 86.81 90 LYS A O 1
ATOM 728 N N . VAL A 1 91 ? 5.068 -3.865 -9.757 1.00 91.00 91 VAL A N 1
ATOM 729 C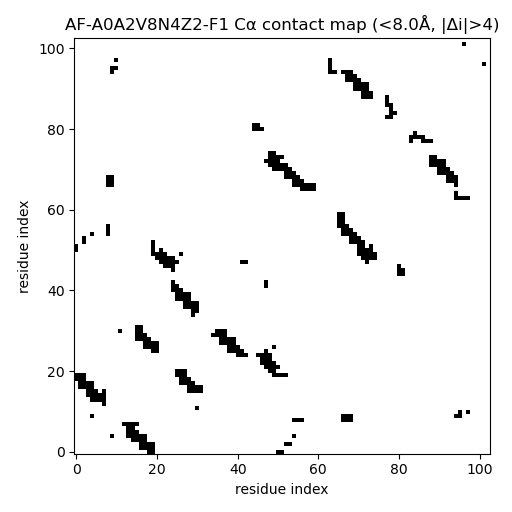 CA . VAL A 1 91 ? 3.887 -3.985 -8.903 1.00 91.00 91 VAL A CA 1
ATOM 730 C C . VAL A 1 91 ? 4.389 -4.029 -7.470 1.00 91.00 91 VAL A C 1
ATOM 732 O O . VAL A 1 91 ? 5.354 -4.733 -7.175 1.00 91.00 91 VAL A O 1
ATOM 735 N N . VAL A 1 92 ? 3.770 -3.244 -6.597 1.00 92.88 92 VAL A N 1
ATOM 736 C CA . VAL A 1 92 ? 4.118 -3.188 -5.178 1.00 92.88 92 VAL A CA 1
ATOM 737 C C . VAL A 1 92 ? 3.102 -4.009 -4.402 1.00 92.88 92 VAL A C 1
ATOM 739 O O . VAL A 1 92 ? 1.902 -3.812 -4.576 1.00 92.88 92 VAL A O 1
ATOM 742 N N . HIS A 1 93 ? 3.593 -4.921 -3.567 1.00 94.88 93 HIS A N 1
ATOM 743 C CA . HIS A 1 93 ? 2.787 -5.768 -2.696 1.00 94.88 93 HIS A CA 1
ATOM 744 C C . HIS A 1 93 ? 2.842 -5.233 -1.262 1.00 94.88 93 HIS A C 1
ATOM 746 O O . HIS A 1 93 ? 3.924 -5.109 -0.685 1.00 94.88 93 HIS A O 1
ATOM 752 N N . PHE A 1 94 ? 1.681 -4.918 -0.697 1.00 94.81 94 PHE A N 1
ATOM 753 C CA . PHE A 1 94 ? 1.525 -4.432 0.666 1.00 94.81 94 PHE A CA 1
ATOM 754 C C . PHE A 1 94 ? 0.891 -5.509 1.537 1.00 94.81 94 PHE A C 1
ATOM 756 O O . PHE A 1 94 ? -0.128 -6.095 1.175 1.00 94.81 94 PHE A O 1
ATOM 763 N N . GLN A 1 95 ? 1.478 -5.708 2.716 1.00 94.38 95 GLN A N 1
ATOM 764 C CA . GLN A 1 95 ? 0.940 -6.561 3.768 1.00 94.38 95 GLN A CA 1
ATOM 765 C C . GLN A 1 95 ? 1.123 -5.868 5.115 1.00 94.38 95 GLN A C 1
ATOM 767 O O . GLN A 1 95 ? 2.150 -5.231 5.361 1.00 94.38 95 GLN A O 1
ATOM 772 N N . VAL A 1 96 ? 0.126 -6.001 5.987 1.00 91.69 96 VAL A N 1
ATOM 773 C CA . VAL A 1 96 ? 0.131 -5.401 7.324 1.00 91.69 96 VAL A CA 1
ATOM 774 C C . VAL A 1 96 ? 0.094 -6.508 8.353 1.00 91.69 96 VAL A C 1
ATOM 776 O O . VAL A 1 96 ? -0.768 -7.382 8.310 1.00 91.69 96 VAL A O 1
ATOM 779 N N . ARG A 1 97 ? 1.033 -6.464 9.296 1.00 93.00 97 ARG A N 1
ATOM 780 C CA . ARG A 1 97 ? 1.024 -7.376 10.435 1.00 93.00 97 ARG A CA 1
ATOM 781 C C . ARG A 1 97 ? 0.033 -6.871 11.483 1.00 93.00 97 ARG A C 1
ATOM 783 O O . ARG A 1 97 ? 0.038 -5.675 11.766 1.00 93.00 97 ARG A O 1
ATOM 790 N N . PRO A 1 98 ? -0.746 -7.758 12.121 1.00 91.81 98 PRO A N 1
ATOM 791 C CA . PRO A 1 98 ? -1.645 -7.366 13.204 1.00 91.81 98 PRO A CA 1
ATOM 792 C C . PRO A 1 98 ? -0.875 -6.933 14.459 1.00 91.81 98 PRO A C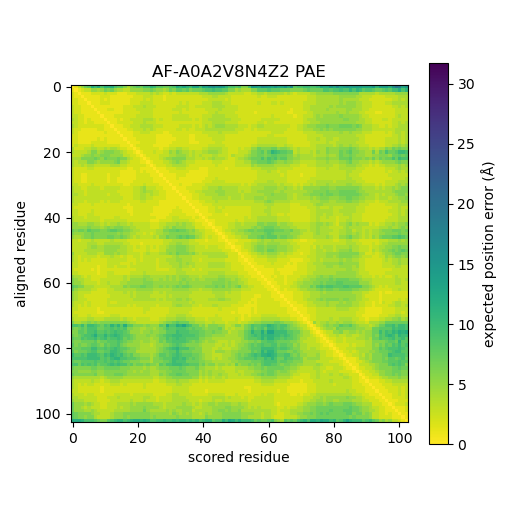 1
ATOM 794 O O . PRO A 1 98 ? -1.383 -6.165 15.267 1.00 91.81 98 PRO A O 1
ATOM 797 N N . ASN A 1 99 ? 0.354 -7.429 14.639 1.00 92.31 99 ASN A N 1
ATOM 798 C CA . ASN A 1 99 ? 1.264 -7.004 15.696 1.00 92.31 99 ASN A CA 1
ATOM 799 C C . ASN A 1 99 ? 2.735 -7.197 15.265 1.0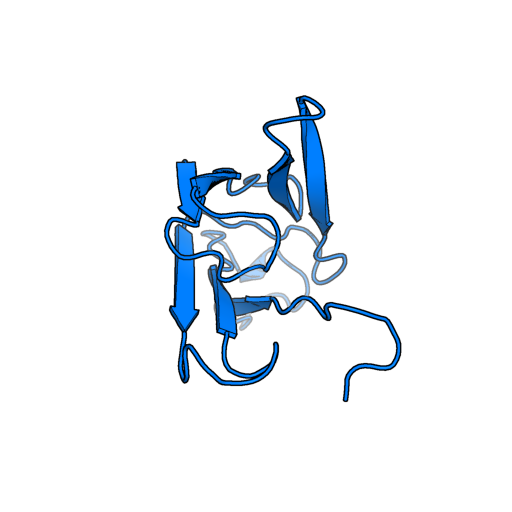0 92.31 99 ASN A C 1
ATOM 801 O O . ASN A 1 99 ? 3.001 -7.962 14.332 1.00 92.31 99 ASN A O 1
ATOM 805 N N . PRO A 1 100 ? 3.704 -6.553 15.945 1.00 93.88 100 PRO A N 1
ATOM 806 C CA . PRO A 1 100 ? 5.120 -6.619 15.567 1.00 93.88 100 PRO A CA 1
ATOM 807 C C . PRO A 1 100 ? 5.747 -8.020 15.633 1.00 93.88 100 PRO A C 1
ATOM 809 O O . PRO A 1 100 ? 6.737 -8.278 14.952 1.00 93.88 100 PRO A O 1
ATOM 812 N N . LEU A 1 101 ? 5.187 -8.928 16.440 1.00 94.94 101 LEU A N 1
ATOM 813 C CA . LEU A 1 101 ? 5.717 -10.278 16.659 1.00 94.94 101 LEU A CA 1
ATOM 814 C C . LEU A 1 101 ? 5.085 -11.335 15.740 1.00 94.94 101 LEU A C 1
ATOM 816 O O . LEU A 1 101 ? 5.553 -12.474 15.717 1.00 94.94 101 LEU A O 1
ATOM 820 N N . ALA A 1 102 ? 4.044 -10.980 14.981 1.00 92.69 102 ALA A N 1
ATOM 821 C CA . ALA A 1 102 ? 3.357 -11.890 14.073 1.00 92.69 102 ALA A CA 1
ATOM 822 C C . ALA A 1 102 ? 4.342 -12.399 13.017 1.00 92.69 102 ALA A C 1
ATOM 824 O O . ALA A 1 102 ? 4.961 -11.592 12.323 1.00 92.69 102 ALA A O 1
ATOM 825 N N . ARG A 1 103 ? 4.517 -13.721 12.919 1.00 84.88 103 ARG A N 1
ATOM 826 C CA . ARG A 1 103 ? 5.513 -14.339 12.038 1.00 84.88 103 ARG A CA 1
ATOM 827 C C . ARG A 1 103 ? 5.003 -14.629 10.651 1.00 84.88 103 ARG A C 1
ATOM 829 O O . ARG A 1 103 ? 3.794 -14.866 10.445 1.00 84.88 103 ARG A O 1
#